Protein AF-0000000085125295 (afdb_homodimer)

Structure (mmCIF, N/CA/C/O backbone):
data_AF-0000000085125295-model_v1
#
loop_
_entity.id
_entity.type
_entity.pdbx_description
1 polymer 'Uncharacterized protein'
#
loop_
_atom_site.group_PDB
_atom_site.id
_atom_site.type_symbol
_atom_site.label_atom_id
_atom_site.label_alt_id
_atom_site.label_comp_id
_atom_site.label_asym_id
_atom_site.label_entity_id
_atom_site.label_seq_id
_atom_site.pdbx_PDB_ins_code
_atom_site.Cartn_x
_atom_site.Cartn_y
_atom_site.Cartn_z
_atom_site.occupancy
_atom_site.B_iso_or_equiv
_atom_site.auth_seq_id
_atom_site.auth_comp_id
_atom_site.auth_asym_id
_atom_site.auth_atom_id
_atom_site.pdbx_PDB_model_num
ATOM 1 N N . MET A 1 1 ? -65.375 52.156 20.906 1 37.53 1 MET A N 1
ATOM 2 C CA . MET A 1 1 ? -64.125 51.594 21.422 1 37.53 1 MET A CA 1
ATOM 3 C C . MET A 1 1 ? -63.406 50.844 20.328 1 37.53 1 MET A C 1
ATOM 5 O O . MET A 1 1 ? -63.906 49.875 19.75 1 37.53 1 MET A O 1
ATOM 9 N N . ALA A 1 2 ? -62.625 51.594 19.5 1 48.72 2 ALA A N 1
ATOM 10 C CA . ALA A 1 2 ? -61.906 51.094 18.344 1 48.72 2 ALA A CA 1
ATOM 11 C C . ALA A 1 2 ? -60.906 50.031 18.734 1 48.72 2 ALA A C 1
ATOM 13 O O . ALA A 1 2 ? -60.188 50.156 19.719 1 48.72 2 ALA A O 1
ATOM 14 N N . THR A 1 3 ? -61.156 48.719 18.469 1 49.22 3 THR A N 1
ATOM 15 C CA . THR A 1 3 ? -60.344 47.531 18.656 1 49.22 3 THR A CA 1
ATOM 16 C C . THR A 1 3 ? -59.062 47.625 17.844 1 49.22 3 THR A C 1
ATOM 18 O O . THR A 1 3 ? -59.094 47.688 16.609 1 49.22 3 THR A O 1
ATOM 21 N N . ILE A 1 4 ? -58.031 48.375 18.312 1 51.59 4 ILE A N 1
ATOM 22 C CA . ILE A 1 4 ? -56.719 48.438 17.688 1 51.59 4 ILE A CA 1
ATOM 23 C C . ILE A 1 4 ? -56.156 47.031 17.578 1 51.59 4 ILE A C 1
ATOM 25 O O . ILE A 1 4 ? -56.031 46.312 18.578 1 51.59 4 ILE A O 1
ATOM 29 N N . LYS A 1 5 ? -56.406 46.312 16.453 1 50.88 5 LYS A N 1
ATOM 30 C CA . LYS A 1 5 ? -55.688 45.062 16.156 1 50.88 5 LYS A CA 1
ATOM 31 C C . LYS A 1 5 ? -54.188 4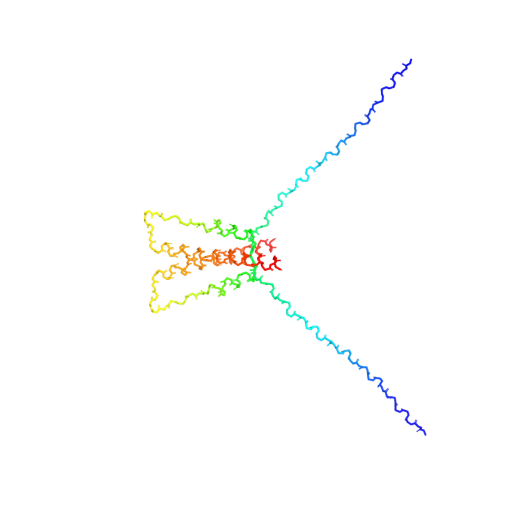5.25 16.234 1 50.88 5 LYS A C 1
ATOM 33 O O . LYS A 1 5 ? -53.625 46.125 15.586 1 50.88 5 LYS A O 1
ATOM 38 N N . THR A 1 6 ? -53.531 44.938 17.391 1 50.53 6 THR A N 1
ATOM 39 C CA . THR A 1 6 ? -52.062 44.875 17.531 1 50.53 6 THR A CA 1
ATOM 40 C C . THR A 1 6 ? -51.469 43.906 16.531 1 50.53 6 THR A C 1
ATOM 42 O O . THR A 1 6 ? -51.75 42.688 16.609 1 50.53 6 THR A O 1
ATOM 45 N N . SER A 1 7 ? -51.344 44.344 15.258 1 46.94 7 SER A N 1
ATOM 46 C CA . SER A 1 7 ? -50.594 43.5 14.32 1 46.94 7 SER A CA 1
ATOM 47 C C . SER A 1 7 ? -49.219 43.125 14.867 1 46.94 7 SER A C 1
ATOM 49 O O . SER A 1 7 ? -48.406 44 15.18 1 46.94 7 SER A O 1
ATOM 51 N N . ARG A 1 8 ? -49.188 42.031 15.609 1 50.03 8 ARG A N 1
ATOM 52 C CA . ARG A 1 8 ? -47.906 41.531 16.078 1 50.03 8 ARG A CA 1
ATOM 53 C C . ARG A 1 8 ? -46.875 41.5 14.945 1 50.03 8 ARG A C 1
ATOM 55 O O . ARG A 1 8 ? -47.219 41.156 13.805 1 50.03 8 ARG A O 1
ATOM 62 N N . PRO A 1 9 ? -45.781 42.375 15.039 1 48.94 9 PRO A N 1
ATOM 63 C CA . PRO A 1 9 ? -44.719 42.312 14.016 1 48.94 9 PRO A CA 1
ATOM 64 C C . PRO A 1 9 ? -44.312 40.906 13.68 1 48.94 9 PRO A C 1
ATOM 66 O O . PRO A 1 9 ? -44.25 40.031 14.57 1 48.94 9 PRO A O 1
ATOM 69 N N . VAL A 1 10 ? -44.75 40.406 12.492 1 42.75 10 VAL A N 1
ATOM 70 C CA . VAL A 1 10 ? -44.25 39.156 11.984 1 42.75 10 VAL A CA 1
ATOM 71 C C . VAL A 1 10 ? -42.719 39.125 12.055 1 42.75 10 VAL A C 1
ATOM 73 O O . VAL A 1 10 ? -42.031 39.969 11.445 1 42.75 10 VAL A O 1
ATOM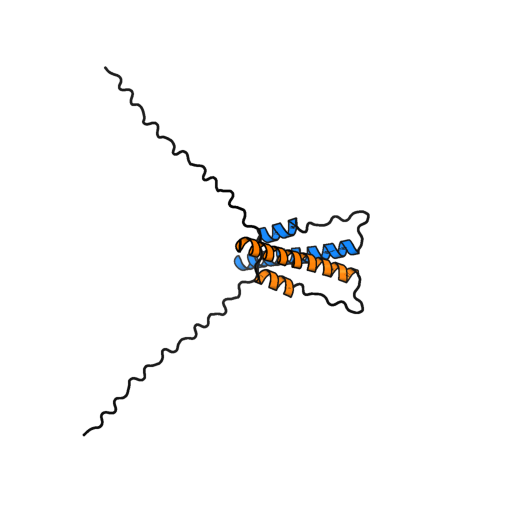 76 N N . VAL A 1 11 ? -42.125 38.75 13.203 1 40.78 11 VAL A N 1
ATOM 77 C CA . VAL A 1 11 ? -40.688 38.531 13.25 1 40.78 11 VAL A CA 1
ATOM 78 C C . VAL A 1 11 ? -40.281 37.625 12.086 1 40.78 11 VAL A C 1
ATOM 80 O O . VAL A 1 11 ? -40.812 36.5 11.938 1 40.78 11 VAL A O 1
ATOM 83 N N . MET A 1 12 ? -39.969 38.25 10.938 1 40.88 12 MET A N 1
ATOM 84 C CA . MET A 1 12 ? -39.375 37.5 9.859 1 40.88 12 MET A CA 1
ATOM 85 C C . MET A 1 12 ? -38.312 36.531 10.398 1 40.88 12 MET A C 1
ATOM 87 O O . MET A 1 12 ? -37.438 36.969 11.156 1 40.88 12 MET A O 1
ATOM 91 N N . SER A 1 13 ? -38.656 35.281 10.68 1 42.5 13 SER A N 1
ATOM 92 C CA . SER A 1 13 ? -37.656 34.281 10.992 1 42.5 13 SER A CA 1
ATOM 93 C C . SER A 1 13 ? -36.469 34.375 10.062 1 42.5 13 SER A C 1
ATOM 95 O O . SER A 1 13 ? -36.625 34.562 8.859 1 42.5 13 SER A O 1
ATOM 97 N N . PRO A 1 14 ? -35.312 34.906 10.641 1 37.97 14 PRO A N 1
ATOM 98 C CA . PRO A 1 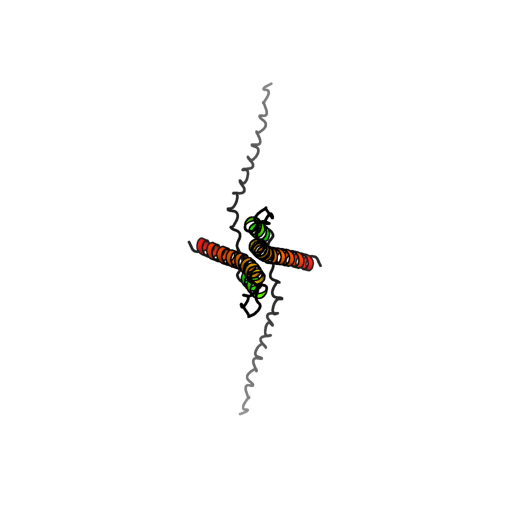14 ? -34.156 34.906 9.75 1 37.97 14 PRO A CA 1
ATOM 99 C C . PRO A 1 14 ? -34.062 33.625 8.93 1 37.97 14 PRO A C 1
ATOM 101 O O . PRO A 1 14 ? -34.375 32.531 9.422 1 37.97 14 PRO A O 1
ATOM 104 N N . THR A 1 15 ? -34.5 33.594 7.672 1 41.44 15 THR A N 1
ATOM 105 C CA . THR A 1 15 ? -34.125 32.5 6.781 1 41.44 15 THR A CA 1
ATOM 106 C C . THR A 1 15 ? -32.719 32 7.102 1 41.44 15 THR A C 1
ATOM 108 O O . THR A 1 15 ? -31.734 32.781 7.004 1 41.44 15 THR A O 1
ATOM 111 N N . VAL A 1 16 ? -32.562 31.234 8.125 1 35.72 16 VAL A N 1
ATOM 112 C CA . VAL A 1 16 ? -31.297 30.547 8.25 1 35.72 16 VAL A CA 1
ATOM 113 C C . VAL A 1 16 ? -30.781 30.141 6.867 1 35.72 16 VAL A C 1
ATOM 115 O O . VAL A 1 16 ? -31.453 29.391 6.152 1 35.72 16 VAL A O 1
ATOM 118 N N . GLU A 1 17 ? -30.219 31.078 6.09 1 38.94 17 GLU A N 1
ATOM 119 C CA . GLU A 1 17 ? -29.453 30.578 4.953 1 38.94 17 GLU A CA 1
ATOM 120 C C . GLU A 1 17 ? -28.719 29.281 5.301 1 38.94 17 GLU A C 1
ATOM 122 O O . GLU A 1 17 ? -28.031 29.203 6.316 1 38.94 17 GLU A O 1
ATOM 127 N N . GLY A 1 18 ? -29.344 28.109 5.105 1 37.28 18 GLY A N 1
ATOM 128 C CA . GLY A 1 18 ? -28.594 26.859 5.082 1 37.28 18 GLY A CA 1
ATOM 129 C C . GLY A 1 18 ? -27.156 27.031 4.613 1 37.28 18 GLY A C 1
ATOM 130 O O . GLY A 1 18 ? -26.922 27.594 3.539 1 37.28 18 GLY A O 1
ATOM 131 N N . SER A 1 19 ? -26.359 27.547 5.504 1 40.12 19 SER A N 1
ATOM 132 C CA . SER A 1 19 ? -24.969 27.375 5.125 1 40.12 19 SER A CA 1
ATOM 133 C C . SER A 1 19 ? -24.781 26.109 4.277 1 40.12 19 SER A C 1
ATOM 135 O O . SER A 1 19 ? -25.094 25 4.719 1 40.12 19 SER A O 1
ATOM 137 N N . ARG A 1 20 ? -25.25 26.109 3.051 1 38.5 20 ARG A N 1
ATOM 138 C CA . ARG A 1 20 ? -24.641 25.047 2.256 1 38.5 20 ARG A CA 1
ATOM 139 C C . ARG A 1 20 ? -23.219 24.766 2.699 1 38.5 20 ARG A C 1
ATOM 141 O O . ARG A 1 20 ? -22.344 25.625 2.541 1 38.5 20 ARG A O 1
ATOM 148 N N . SER A 1 21 ? -23.016 24.328 3.912 1 38.94 21 SER A N 1
ATOM 149 C CA . SER A 1 21 ? -21.688 23.719 3.982 1 38.94 21 SER A CA 1
ATOM 150 C C . SER A 1 21 ? -21.234 23.234 2.611 1 38.94 21 SER A C 1
ATOM 152 O O . SER A 1 21 ? -21.875 22.375 2.006 1 38.94 21 SER A O 1
ATOM 154 N N . GLY A 1 22 ? -20.953 24.109 1.71 1 35.72 22 GLY A N 1
ATOM 155 C CA . GLY A 1 22 ? -20.266 23.641 0.524 1 35.72 22 GLY A CA 1
ATOM 156 C C . GLY A 1 22 ? -19.594 22.297 0.72 1 35.72 22 GLY A C 1
ATOM 157 O O . GLY A 1 22 ? -18.953 22.047 1.749 1 35.72 22 GLY A O 1
ATOM 158 N N . LYS A 1 23 ? -20.312 21.141 0.55 1 45.44 23 LYS A N 1
ATOM 159 C CA . LYS A 1 23 ? -19.5 19.922 0.49 1 45.44 23 LYS A CA 1
ATOM 160 C C . LYS A 1 23 ? -18.062 20.234 0.115 1 45.44 23 LYS A C 1
ATOM 162 O O . LYS A 1 23 ? -17.781 20.641 -1.017 1 45.44 23 LYS A O 1
ATOM 167 N N . GLY A 1 24 ? -17.406 20.953 0.917 1 45.09 24 GLY A N 1
ATOM 168 C CA . GLY A 1 24 ? -15.992 21.125 0.655 1 45.09 24 GLY A CA 1
ATOM 169 C C . GLY A 1 24 ? -15.391 20.016 -0.18 1 45.09 24 GLY A C 1
ATOM 170 O O . GLY A 1 24 ? -15.898 18.875 -0.17 1 45.09 24 GLY A O 1
ATOM 171 N N . LYS A 1 25 ? -15.031 20.219 -1.354 1 50.25 25 LYS A N 1
ATOM 172 C CA . LYS A 1 25 ? -14.32 19.266 -2.184 1 50.25 25 LYS A CA 1
ATOM 173 C C . LYS A 1 25 ? -13.461 18.328 -1.331 1 50.25 25 LYS A C 1
ATOM 175 O O . LYS A 1 25 ? -12.656 18.797 -0.514 1 50.25 25 LYS A O 1
ATOM 180 N N . ALA A 1 26 ? -14.172 17.297 -0.865 1 58.94 26 ALA A N 1
ATOM 181 C CA . ALA A 1 26 ? -13.352 16.328 -0.146 1 58.94 26 ALA A CA 1
ATOM 182 C C . ALA A 1 26 ? -11.922 16.312 -0.686 1 58.94 26 ALA A C 1
ATOM 184 O O . ALA A 1 26 ? -11.711 16.312 -1.9 1 58.94 26 ALA A O 1
ATOM 185 N N . GLN A 1 27 ? -11.039 16.891 0.019 1 66.69 27 GLN A N 1
ATOM 186 C CA . GLN A 1 27 ? -9.641 16.859 -0.41 1 66.69 27 GLN A CA 1
ATOM 187 C C . GLN A 1 27 ? -9.234 15.461 -0.864 1 66.69 27 GLN A C 1
ATOM 189 O O . GLN A 1 27 ? -9.562 14.469 -0.208 1 66.69 27 GLN A O 1
ATOM 194 N N . PRO A 1 28 ? -8.898 15.422 -2.098 1 82.31 28 PRO A N 1
ATOM 195 C CA . PRO A 1 28 ? -8.461 14.109 -2.588 1 82.31 28 PRO A CA 1
ATOM 196 C C . PRO A 1 28 ? -7.48 13.422 -1.645 1 82.31 28 PRO A C 1
ATOM 198 O O . PRO A 1 28 ? -6.668 14.094 -0.998 1 82.31 28 PRO A O 1
ATOM 201 N N . VAL A 1 29 ? -7.738 12.188 -1.395 1 91.81 29 VAL A N 1
ATOM 202 C CA . VAL A 1 29 ? -6.84 11.391 -0.567 1 91.81 29 VAL A CA 1
ATOM 203 C C . VAL A 1 29 ? -5.453 11.344 -1.207 1 91.81 29 VAL A C 1
ATOM 205 O O . VAL A 1 29 ? -5.324 11.062 -2.398 1 91.81 29 VAL A O 1
ATOM 208 N N . THR A 1 30 ? -4.523 11.828 -0.423 1 95.25 30 THR A N 1
ATOM 209 C CA . THR A 1 30 ? -3.145 11.766 -0.9 1 95.25 30 THR A CA 1
ATOM 210 C C . THR A 1 30 ? -2.229 11.172 0.165 1 95.25 30 THR A C 1
ATOM 212 O O . THR A 1 30 ? -2.688 10.789 1.242 1 95.25 30 THR A O 1
ATOM 215 N N . PHE A 1 31 ? -0.963 11.039 -0.268 1 96.94 31 PHE A N 1
ATOM 216 C CA . PHE A 1 31 ? 0.055 10.453 0.596 1 96.94 31 PHE A CA 1
ATOM 217 C C . PHE A 1 31 ? 1.283 11.352 0.671 1 96.94 31 PHE A C 1
ATOM 219 O O . PHE A 1 31 ? 1.598 12.062 -0.285 1 96.94 31 PHE A O 1
ATOM 226 N N . THR A 1 32 ? 1.919 11.258 1.834 1 95.19 32 THR A N 1
ATOM 227 C CA . THR A 1 32 ? 3.123 12.062 2.01 1 95.19 32 THR A CA 1
ATOM 228 C C . THR A 1 32 ? 4.348 11.328 1.468 1 95.19 32 THR A C 1
ATOM 230 O O . THR A 1 32 ? 4.301 10.117 1.24 1 95.19 32 THR A O 1
ATOM 233 N N . SER A 1 33 ? 5.43 12.094 1.282 1 95.56 33 SER A N 1
ATOM 234 C CA . SER A 1 33 ? 6.684 11.484 0.851 1 95.56 33 SER A CA 1
ATOM 235 C C . SER A 1 33 ? 7.211 10.5 1.89 1 95.56 33 SER A C 1
ATOM 237 O O . SER A 1 33 ? 7.805 9.484 1.54 1 95.56 33 SER A O 1
ATOM 239 N N . GLN A 1 34 ? 6.957 10.789 3.152 1 95.31 34 GLN A N 1
ATOM 240 C CA . GLN A 1 34 ? 7.414 9.914 4.227 1 95.31 34 GLN A CA 1
ATOM 241 C C . GLN A 1 34 ? 6.664 8.586 4.211 1 95.31 34 GLN A C 1
ATOM 243 O O . GLN A 1 34 ? 7.25 7.531 4.473 1 95.31 34 GLN A O 1
ATOM 248 N N . GLN A 1 35 ? 5.426 8.648 3.914 1 97.12 35 GLN A N 1
ATOM 249 C CA . GLN A 1 35 ? 4.617 7.434 3.812 1 97.12 35 GLN A CA 1
ATOM 250 C C . GLN A 1 35 ? 5.086 6.559 2.654 1 97.12 35 GLN A C 1
ATOM 252 O O . GLN A 1 35 ? 5.18 5.336 2.793 1 97.12 35 GLN A O 1
ATOM 257 N N . ILE A 1 36 ? 5.441 7.164 1.568 1 97.5 36 ILE A N 1
ATOM 258 C CA . ILE A 1 36 ? 5.926 6.43 0.405 1 97.5 36 ILE A CA 1
ATOM 259 C C . ILE A 1 36 ? 7.281 5.805 0.719 1 97.5 36 ILE A C 1
ATOM 261 O O . ILE A 1 36 ? 7.539 4.648 0.368 1 97.5 36 ILE A O 1
ATOM 265 N N . GLU A 1 37 ? 8.094 6.59 1.33 1 97.06 37 GLU A N 1
ATOM 266 C CA . GLU A 1 37 ? 9.398 6.078 1.73 1 97.06 37 GLU A CA 1
ATOM 267 C C . GLU A 1 37 ? 9.258 4.875 2.662 1 97.06 37 GLU A C 1
ATOM 269 O O . GLU A 1 37 ? 9.953 3.871 2.498 1 97.06 37 GLU A O 1
ATOM 274 N N . TRP A 1 38 ? 8.414 4.965 3.65 1 97.31 38 TRP A N 1
ATOM 275 C CA . TRP A 1 38 ? 8.164 3.846 4.555 1 97.31 38 TRP A CA 1
ATOM 276 C C . TRP A 1 38 ? 7.723 2.607 3.783 1 97.31 38 TRP A C 1
ATOM 278 O O . TRP A 1 38 ? 8.195 1.501 4.047 1 97.31 38 TRP A O 1
ATOM 288 N N . LEU A 1 39 ? 6.82 2.717 2.855 1 98.25 39 LEU A N 1
ATOM 289 C CA . LEU A 1 39 ? 6.34 1.606 2.041 1 98.25 39 LEU A CA 1
ATOM 290 C C . LEU A 1 39 ? 7.484 0.973 1.255 1 98.25 39 LEU A C 1
ATOM 292 O O . LEU A 1 39 ? 7.586 -0.254 1.179 1 98.25 39 LEU A O 1
ATOM 296 N N . GLU A 1 40 ? 8.336 1.834 0.682 1 97.44 40 GLU A N 1
ATOM 297 C CA . GLU A 1 40 ? 9.438 1.334 -0.139 1 97.44 40 GLU A CA 1
ATOM 298 C C . GLU A 1 40 ? 10.461 0.59 0.709 1 97.44 40 GLU A C 1
ATOM 300 O O . GLU A 1 40 ? 11.062 -0.385 0.253 1 97.44 40 GLU A O 1
ATOM 305 N N . GLN A 1 41 ? 10.633 1.021 1.906 1 96.75 41 GLN A N 1
ATOM 306 C CA . GLN A 1 41 ? 11.555 0.354 2.822 1 96.75 41 GLN A CA 1
ATOM 307 C C . GLN A 1 41 ? 10.969 -0.958 3.332 1 96.75 41 GLN A C 1
ATOM 309 O O . GLN A 1 41 ? 11.695 -1.935 3.527 1 96.75 41 GLN A O 1
ATOM 314 N N . THR A 1 42 ? 9.719 -0.97 3.611 1 97.44 42 THR A N 1
ATOM 315 C CA . THR A 1 42 ? 9.039 -2.133 4.164 1 97.44 42 THR A CA 1
ATOM 316 C C . THR A 1 42 ? 8.852 -3.211 3.102 1 97.44 42 THR A C 1
ATOM 318 O O . THR A 1 42 ? 8.883 -4.406 3.406 1 97.44 42 THR A O 1
ATOM 321 N N . PHE A 1 43 ? 8.555 -2.738 1.894 1 97.38 43 PHE A N 1
ATOM 322 C CA . PHE A 1 43 ? 8.328 -3.633 0.766 1 97.38 43 PHE A CA 1
ATOM 323 C C . PHE A 1 43 ? 9.305 -3.342 -0.363 1 97.38 43 PHE A C 1
ATOM 325 O O . PHE A 1 43 ? 8.914 -2.844 -1.42 1 97.38 43 PHE A O 1
ATOM 332 N N . PRO A 1 44 ? 10.5 -3.676 -0.182 1 94.38 44 PRO A N 1
ATOM 333 C CA . PRO A 1 44 ? 11.5 -3.402 -1.22 1 94.38 44 PRO A CA 1
ATOM 334 C C . PRO A 1 44 ? 11.289 -4.242 -2.479 1 94.38 44 PRO A C 1
ATOM 336 O O . PRO A 1 44 ? 10.57 -5.242 -2.443 1 94.38 44 PRO A O 1
ATOM 339 N N . GLU A 1 45 ? 11.867 -3.822 -3.512 1 90.75 45 GLU A N 1
ATOM 340 C CA . GLU A 1 45 ? 11.836 -4.574 -4.762 1 90.75 45 GLU A CA 1
ATOM 341 C C . GLU A 1 45 ? 12.523 -5.93 -4.605 1 90.75 45 GLU A C 1
ATOM 343 O O . GLU A 1 45 ? 13.578 -6.027 -3.967 1 90.75 45 GLU A O 1
ATOM 348 N N . HIS A 1 46 ? 11.859 -6.918 -5.121 1 87.25 46 HIS A N 1
ATOM 349 C CA . HIS A 1 46 ? 12.406 -8.273 -5.031 1 87.25 46 HIS A CA 1
ATOM 350 C C . HIS A 1 46 ? 13.305 -8.578 -6.223 1 87.25 46 HIS A C 1
ATOM 352 O O . HIS A 1 46 ? 12.93 -8.328 -7.371 1 87.25 46 HIS A O 1
ATOM 358 N N . LYS A 1 47 ? 14.453 -9.117 -5.871 1 88.31 47 LYS A N 1
ATOM 359 C CA . LYS A 1 47 ? 15.359 -9.562 -6.926 1 88.31 47 LYS A CA 1
ATOM 360 C C . LYS A 1 47 ? 15.055 -11.008 -7.332 1 88.31 47 LYS A C 1
ATOM 362 O O . LYS A 1 47 ? 14.898 -11.875 -6.473 1 88.31 47 LYS A O 1
ATOM 367 N N . ILE A 1 48 ? 14.836 -11.148 -8.594 1 90.69 48 ILE A N 1
ATOM 368 C CA . ILE A 1 48 ? 14.609 -12.492 -9.109 1 90.69 48 ILE A CA 1
ATOM 369 C C . ILE A 1 48 ? 15.898 -13.305 -9.047 1 90.69 48 ILE A C 1
ATOM 371 O O . ILE A 1 48 ? 16.953 -12.836 -9.484 1 90.69 48 ILE A O 1
ATOM 375 N N . SER A 1 49 ? 15.93 -14.383 -8.227 1 91.69 49 SER A N 1
ATOM 376 C CA . SER A 1 49 ? 17.062 -15.297 -8.133 1 91.69 49 SER A CA 1
ATOM 377 C C . SER A 1 49 ? 16.703 -16.672 -8.672 1 91.69 49 SER A C 1
ATOM 379 O O . SER A 1 49 ? 15.523 -16.984 -8.875 1 91.69 49 SER A O 1
ATOM 381 N N . PRO A 1 50 ? 17.906 -17.469 -8.797 1 86.69 50 PRO A N 1
ATOM 382 C CA . PRO A 1 50 ? 17.609 -18.859 -9.156 1 86.69 50 PRO A CA 1
ATOM 383 C C . PRO A 1 50 ? 16.781 -19.578 -8.094 1 86.69 50 PRO A C 1
ATOM 385 O O . PRO A 1 50 ? 17.047 -19.422 -6.898 1 86.69 50 PRO A O 1
ATOM 388 N N . GLY A 1 51 ? 15.57 -19.859 -8.211 1 94.12 51 GLY A N 1
ATOM 389 C CA . GLY A 1 51 ? 14.695 -20.531 -7.266 1 94.12 51 GLY A CA 1
ATOM 390 C C . GLY A 1 51 ? 13.383 -19.812 -7.051 1 94.12 51 GLY A C 1
ATOM 391 O O . GLY A 1 51 ? 12.461 -20.344 -6.43 1 94.12 51 GLY A O 1
ATOM 392 N N . THR A 1 52 ? 13.508 -18.562 -7.574 1 95.06 52 THR A N 1
ATOM 393 C CA . THR A 1 52 ? 12.258 -17.812 -7.473 1 95.06 52 THR A CA 1
ATOM 394 C C . THR A 1 52 ? 11.148 -18.484 -8.266 1 95.06 52 THR A C 1
ATOM 396 O O . THR A 1 52 ? 11.336 -18.828 -9.438 1 95.06 52 THR A O 1
ATOM 399 N N . THR A 1 53 ? 10.086 -18.719 -7.574 1 94.62 53 THR A N 1
ATOM 400 C CA . THR A 1 53 ? 8.953 -19.359 -8.227 1 94.62 53 THR A CA 1
ATOM 401 C C . THR A 1 53 ? 8.016 -18.312 -8.836 1 94.62 53 THR A C 1
ATOM 403 O O . THR A 1 53 ? 8.125 -17.125 -8.531 1 94.62 53 THR A O 1
ATOM 406 N N . MET A 1 54 ? 7.18 -18.75 -9.68 1 94.94 54 MET A N 1
ATOM 407 C CA . MET A 1 54 ? 6.18 -17.859 -10.25 1 94.94 54 MET A CA 1
ATOM 408 C C . MET A 1 54 ? 5.262 -17.297 -9.164 1 94.94 54 MET A C 1
ATOM 410 O O . MET A 1 54 ? 4.812 -16.156 -9.25 1 94.94 54 MET A O 1
ATOM 414 N N . GLU A 1 55 ? 5.055 -18.125 -8.164 1 94.38 55 GLU A N 1
ATOM 415 C CA . GLU A 1 55 ? 4.238 -17.688 -7.031 1 94.38 55 GLU A CA 1
ATOM 416 C C . GLU A 1 55 ? 4.891 -16.531 -6.289 1 94.38 55 GLU A C 1
ATOM 418 O O . GLU A 1 55 ? 4.215 -15.57 -5.91 1 94.38 55 GLU A O 1
ATOM 423 N N . ASP A 1 56 ? 6.152 -16.578 -6.168 1 94.94 56 ASP A N 1
ATOM 424 C CA . ASP A 1 56 ? 6.898 -15.492 -5.527 1 94.94 56 ASP A CA 1
ATOM 425 C C . ASP A 1 56 ? 6.805 -14.203 -6.34 1 94.94 56 ASP A C 1
ATOM 427 O O . ASP A 1 56 ? 6.621 -13.125 -5.777 1 94.94 56 ASP A O 1
ATOM 431 N N . ILE A 1 57 ? 6.945 -14.414 -7.594 1 97.06 57 ILE A N 1
ATOM 432 C CA . ILE A 1 57 ? 6.934 -13.266 -8.492 1 97.06 57 ILE A CA 1
ATOM 433 C C . ILE A 1 57 ? 5.57 -12.578 -8.438 1 97.06 57 ILE A C 1
ATOM 435 O O . ILE A 1 57 ? 5.488 -11.352 -8.344 1 97.06 57 ILE A O 1
ATOM 439 N N . GLN A 1 58 ? 4.555 -13.391 -8.43 1 97.81 58 GLN A N 1
ATOM 440 C CA . GLN A 1 58 ? 3.215 -12.812 -8.414 1 97.81 58 GLN A CA 1
ATOM 441 C C . GLN A 1 58 ? 2.926 -12.141 -7.078 1 97.81 58 GLN A C 1
ATOM 443 O O . GLN A 1 58 ? 2.322 -11.062 -7.035 1 97.81 58 GLN A O 1
ATOM 448 N N . PHE A 1 59 ? 3.381 -12.68 -5.996 1 98 59 PHE A N 1
ATOM 449 C CA . PHE A 1 59 ? 3.219 -12.094 -4.676 1 98 59 PHE A CA 1
ATOM 450 C C . PHE A 1 59 ? 3.91 -10.734 -4.598 1 98 59 PHE A C 1
ATOM 452 O O . PHE A 1 59 ? 3.312 -9.75 -4.156 1 98 59 PHE A O 1
ATOM 459 N N . GLN A 1 60 ? 5.066 -10.727 -5.172 1 97.94 60 GLN A N 1
ATOM 460 C CA . GLN A 1 60 ? 5.824 -9.484 -5.176 1 97.94 60 GLN A CA 1
ATOM 461 C C . GLN A 1 60 ? 5.199 -8.461 -6.121 1 97.94 60 GLN A C 1
ATOM 463 O O . GLN A 1 60 ? 5.18 -7.266 -5.824 1 97.94 60 GLN A O 1
ATOM 468 N N . ALA A 1 61 ? 4.762 -8.906 -7.184 1 97.81 61 ALA A N 1
ATOM 469 C CA . ALA A 1 61 ? 4.094 -8.023 -8.133 1 97.81 61 ALA A CA 1
ATOM 470 C C . ALA A 1 61 ? 2.867 -7.367 -7.504 1 97.81 61 ALA A C 1
ATOM 472 O O . ALA A 1 61 ? 2.598 -6.188 -7.738 1 97.81 61 ALA A O 1
ATOM 473 N N . GLY A 1 62 ? 2.135 -8.156 -6.715 1 98.25 62 GLY A N 1
ATOM 474 C CA . GLY A 1 62 ? 1.014 -7.598 -5.977 1 98.25 62 GLY A CA 1
ATOM 475 C C . GLY A 1 62 ? 1.426 -6.508 -5.004 1 98.25 62 GLY A C 1
ATOM 476 O O . GLY A 1 62 ? 0.814 -5.438 -4.969 1 98.25 62 GLY A O 1
ATOM 477 N N . ARG A 1 63 ? 2.422 -6.727 -4.297 1 98.38 63 ARG A N 1
ATOM 478 C CA . ARG A 1 63 ? 2.932 -5.719 -3.373 1 98.38 63 ARG A CA 1
ATOM 479 C C . ARG A 1 63 ? 3.314 -4.441 -4.117 1 98.38 63 ARG A C 1
ATOM 481 O O . ARG A 1 63 ? 2.912 -3.346 -3.725 1 98.38 63 ARG A O 1
ATOM 488 N N . ARG A 1 64 ? 3.969 -4.617 -5.23 1 98 64 ARG A N 1
ATOM 489 C CA . ARG A 1 64 ? 4.453 -3.48 -6.012 1 98 64 ARG A CA 1
ATOM 490 C C . ARG A 1 64 ? 3.291 -2.705 -6.625 1 98 64 ARG A C 1
ATOM 492 O O . ARG A 1 64 ? 3.373 -1.487 -6.797 1 98 64 ARG A O 1
ATOM 499 N N . ASP A 1 65 ? 2.328 -3.416 -6.918 1 98.38 65 ASP A N 1
ATOM 500 C CA . ASP A 1 65 ? 1.148 -2.781 -7.496 1 98.38 65 ASP A CA 1
ATOM 501 C C . ASP A 1 65 ? 0.557 -1.746 -6.539 1 98.38 65 ASP A C 1
ATOM 503 O O . ASP A 1 65 ? 0.237 -0.628 -6.949 1 98.38 65 ASP A O 1
ATOM 507 N N . VAL A 1 66 ? 0.461 -2.072 -5.289 1 98.62 66 VAL A N 1
ATOM 508 C CA . VAL A 1 66 ? -0.101 -1.162 -4.297 1 98.62 66 VAL A CA 1
ATOM 509 C C . VAL A 1 66 ? 0.845 0.017 -4.082 1 98.62 66 VAL A C 1
ATOM 511 O O . VAL A 1 66 ? 0.415 1.173 -4.082 1 98.62 66 VAL A O 1
ATOM 514 N N . VAL A 1 67 ? 2.078 -0.255 -3.965 1 98.5 67 VAL A N 1
ATOM 515 C CA . VAL A 1 67 ? 3.061 0.798 -3.729 1 98.5 67 VAL A CA 1
ATOM 516 C C . VAL A 1 67 ? 3.076 1.766 -4.91 1 98.5 67 VAL A C 1
ATOM 518 O O . VAL A 1 67 ? 3.117 2.984 -4.723 1 98.5 67 VAL A O 1
ATOM 521 N N . ARG A 1 68 ? 2.992 1.28 -6.059 1 98 68 ARG A N 1
ATOM 522 C CA . ARG A 1 68 ? 2.947 2.107 -7.258 1 98 68 ARG A CA 1
ATOM 523 C C . ARG A 1 68 ? 1.691 2.973 -7.281 1 98 68 ARG A C 1
ATOM 525 O O . ARG A 1 68 ? 1.745 4.145 -7.66 1 98 68 ARG A O 1
ATOM 532 N N . ALA A 1 69 ? 0.645 2.348 -6.941 1 98.06 69 ALA A N 1
ATOM 533 C CA . ALA A 1 69 ? -0.612 3.092 -6.926 1 98.06 69 ALA A CA 1
ATOM 534 C C . ALA A 1 69 ? -0.541 4.27 -5.961 1 98.06 69 ALA A C 1
ATOM 536 O O . ALA A 1 69 ? -1.033 5.359 -6.262 1 98.06 69 ALA A O 1
ATOM 537 N N . VAL A 1 70 ? 0.045 4.055 -4.812 1 98.31 70 VAL A N 1
ATOM 538 C CA . VAL A 1 70 ? 0.201 5.102 -3.809 1 98.31 70 VAL A CA 1
ATOM 539 C C . VAL A 1 70 ? 1.099 6.211 -4.352 1 98.31 70 VAL A C 1
ATOM 541 O O . VAL A 1 70 ? 0.795 7.398 -4.195 1 98.31 70 VAL A O 1
ATOM 544 N N . ARG A 1 71 ? 2.156 5.891 -5.016 1 97.5 71 ARG A N 1
ATOM 545 C CA . ARG A 1 71 ? 3.059 6.859 -5.625 1 97.5 71 ARG A CA 1
ATOM 546 C C . ARG A 1 71 ? 2.334 7.699 -6.672 1 97.5 71 ARG A C 1
ATOM 548 O O . ARG A 1 71 ? 2.502 8.922 -6.723 1 97.5 71 ARG A O 1
ATOM 555 N N . LEU A 1 72 ? 1.59 7.023 -7.434 1 96.69 72 LEU A N 1
ATOM 556 C CA . LEU A 1 72 ? 0.861 7.703 -8.5 1 96.69 72 LEU A CA 1
ATOM 557 C C . LEU A 1 72 ? -0.177 8.664 -7.918 1 96.69 72 LEU A C 1
ATOM 559 O O . LEU A 1 72 ? -0.367 9.766 -8.438 1 96.69 72 LEU A O 1
ATOM 563 N N . ARG A 1 73 ? -0.8 8.164 -6.891 1 95.75 73 ARG A N 1
ATOM 564 C CA . ARG A 1 73 ? -1.802 9 -6.238 1 95.75 73 ARG A CA 1
ATOM 565 C C . ARG A 1 73 ? -1.184 10.297 -5.73 1 95.75 73 ARG A C 1
ATOM 567 O O . ARG A 1 73 ? -1.787 11.367 -5.844 1 95.75 73 ARG A O 1
ATOM 574 N N . ARG A 1 74 ? -0.053 10.219 -5.129 1 95.31 74 ARG A N 1
ATOM 575 C CA . ARG A 1 74 ? 0.655 11.406 -4.656 1 95.31 74 ARG A CA 1
ATOM 576 C C . ARG A 1 74 ? 1.035 12.32 -5.816 1 95.31 74 ARG A C 1
ATOM 578 O O . ARG A 1 74 ? 0.876 13.539 -5.73 1 95.31 74 ARG A O 1
ATOM 585 N N . ARG A 1 75 ? 1.634 11.805 -6.859 1 92.81 75 ARG A N 1
ATOM 586 C CA . ARG A 1 75 ? 2.057 12.562 -8.031 1 92.81 75 ARG A CA 1
ATOM 587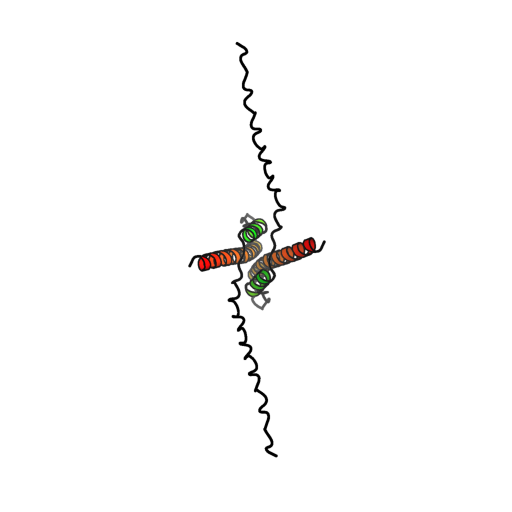 C C . ARG A 1 75 ? 0.893 13.352 -8.625 1 92.81 75 ARG A C 1
ATOM 589 O O . ARG A 1 75 ? 1.042 14.531 -8.961 1 92.81 75 ARG A O 1
ATOM 596 N N . ASP A 1 76 ? -0.233 12.672 -8.711 1 90.69 76 ASP A N 1
ATOM 597 C CA . ASP A 1 76 ? -1.421 13.312 -9.273 1 90.69 76 ASP A CA 1
ATOM 598 C C . ASP A 1 76 ? -1.894 14.461 -8.391 1 90.69 76 ASP A C 1
ATOM 600 O O . ASP A 1 76 ? -2.32 15.5 -8.898 1 90.69 76 ASP A O 1
ATOM 604 N N . ALA A 1 77 ? -1.802 14.25 -7.145 1 87 77 ALA A N 1
ATOM 605 C CA . ALA A 1 77 ? -2.219 15.289 -6.207 1 87 77 ALA A CA 1
ATOM 606 C C . ALA A 1 77 ? -1.318 16.516 -6.316 1 87 77 ALA A C 1
ATOM 608 O O . ALA A 1 77 ? -1.797 17.656 -6.277 1 87 77 ALA A O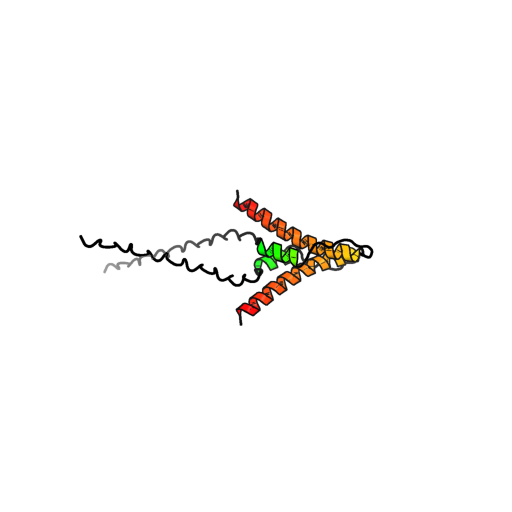 1
ATOM 609 N N . ILE A 1 78 ? -0.086 16.266 -6.43 1 86.5 78 ILE A N 1
ATOM 610 C CA . ILE A 1 78 ? 0.871 17.359 -6.555 1 86.5 78 ILE A CA 1
ATOM 611 C C . ILE A 1 78 ? 0.645 18.094 -7.875 1 86.5 78 ILE A C 1
ATOM 613 O O . ILE A 1 78 ? 0.73 19.328 -7.93 1 86.5 78 ILE A O 1
ATOM 617 N N . ALA A 1 79 ? 0.283 17.359 -8.828 1 85.56 79 ALA A N 1
ATOM 618 C CA . ALA A 1 79 ? 0.05 17.938 -10.148 1 85.56 79 ALA A CA 1
ATOM 619 C C . ALA A 1 79 ? -1.18 18.844 -10.141 1 85.56 79 ALA A C 1
ATOM 621 O O . ALA A 1 79 ? -1.196 19.891 -10.797 1 85.56 79 ALA A O 1
ATOM 622 N N . VAL A 1 80 ? -2.205 18.562 -9.398 1 81.75 80 VAL A N 1
ATOM 623 C CA . VAL A 1 80 ? -3.441 19.328 -9.32 1 81.75 80 VAL A CA 1
ATOM 624 C C . VAL A 1 80 ? -3.199 20.625 -8.547 1 81.75 80 VAL A C 1
ATOM 626 O O . VAL A 1 80 ? -3.779 21.672 -8.867 1 81.75 80 VAL A O 1
ATOM 629 N N . GLU A 1 81 ? -2.318 20.547 -7.613 1 77.69 81 GLU A N 1
ATOM 630 C CA . GLU A 1 81 ? -2.018 21.719 -6.797 1 77.69 81 GLU A CA 1
ATOM 631 C C . GLU A 1 81 ? -1.185 22.734 -7.574 1 77.69 81 GLU A C 1
ATOM 633 O O . GLU A 1 81 ? -1.227 23.922 -7.285 1 77.69 81 GLU A O 1
ATOM 638 N N . LEU A 1 82 ? -0.45 22.312 -8.508 1 80 82 LEU A N 1
ATOM 639 C CA . LEU A 1 82 ? 0.431 23.172 -9.289 1 80 82 LEU A CA 1
ATOM 640 C C . LEU A 1 82 ? -0.317 23.797 -10.461 1 80 82 LEU A C 1
ATOM 642 O O . LEU A 1 82 ? 0.223 24.641 -11.164 1 80 82 LEU A O 1
ATOM 646 N N . ARG A 1 83 ? -1.546 23.5 -10.727 1 72.5 83 ARG A N 1
ATOM 647 C CA . ARG A 1 83 ? -2.359 24.125 -11.766 1 72.5 83 ARG A CA 1
ATOM 648 C C . ARG A 1 83 ? -3.305 25.156 -11.172 1 72.5 83 ARG A C 1
ATOM 650 O O . ARG A 1 83 ? -3.684 25.062 -10 1 72.5 83 ARG A O 1
ATOM 657 N N . MET B 1 1 ? 52.219 60.094 31.875 1 37.81 1 MET B N 1
ATOM 658 C CA . MET B 1 1 ? 51.125 59.938 30.938 1 37.81 1 MET B CA 1
ATOM 659 C C . MET B 1 1 ? 50.562 58.5 31 1 37.81 1 MET B C 1
ATOM 661 O O . MET B 1 1 ? 51.281 57.531 30.719 1 37.81 1 MET B O 1
ATOM 665 N N . ALA B 1 2 ? 49.656 58.219 31.984 1 48.78 2 ALA B N 1
ATOM 666 C CA . ALA B 1 2 ? 49.094 56.906 32.281 1 48.78 2 ALA B CA 1
ATOM 667 C C . ALA B 1 2 ? 48.312 56.375 31.094 1 48.78 2 ALA B C 1
ATOM 669 O O . ALA B 1 2 ? 47.5 57.094 30.5 1 48.78 2 ALA B O 1
ATOM 670 N N . THR B 1 3 ? 48.875 55.469 30.281 1 49.38 3 THR B N 1
ATOM 671 C CA . THR B 1 3 ? 48.281 54.75 29.156 1 49.38 3 THR B CA 1
ATOM 672 C C . THR B 1 3 ? 47.062 53.969 29.609 1 49.38 3 THR B C 1
ATOM 674 O O . THR B 1 3 ? 47.156 53.031 30.422 1 49.38 3 THR B O 1
ATOM 677 N N . ILE B 1 4 ? 45.875 54.594 29.719 1 52.06 4 ILE B N 1
ATOM 678 C CA . ILE B 1 4 ? 44.625 53.938 29.984 1 52.06 4 ILE B CA 1
ATOM 679 C C . ILE B 1 4 ? 44.375 52.844 28.953 1 52.06 4 ILE B C 1
ATOM 681 O O . ILE B 1 4 ? 44.344 53.125 27.75 1 52.06 4 ILE B O 1
ATOM 685 N N . LYS B 1 5 ? 44.844 51.625 29.203 1 50.47 5 LYS B N 1
ATOM 686 C CA . LYS B 1 5 ? 44.438 50.469 28.391 1 50.47 5 LYS B CA 1
ATOM 687 C C . LYS B 1 5 ? 42.938 50.375 28.281 1 50.47 5 LYS B C 1
ATOM 689 O O . LYS B 1 5 ? 42.25 50.281 29.297 1 50.47 5 LYS B O 1
ATOM 694 N N . THR B 1 6 ? 42.281 50.969 27.25 1 50 6 THR B N 1
ATOM 695 C CA . THR B 1 6 ? 40.875 50.75 26.938 1 50 6 THR B CA 1
ATOM 696 C C . THR B 1 6 ? 40.562 49.281 26.75 1 50 6 THR B C 1
ATOM 698 O O . THR B 1 6 ? 41.094 48.656 25.812 1 50 6 THR B O 1
ATOM 701 N N . SER B 1 7 ? 40.438 48.562 27.891 1 46.66 7 SER B N 1
ATOM 702 C CA . SER B 1 7 ? 40 47.188 27.75 1 46.66 7 SER B CA 1
ATOM 703 C C . SER B 1 7 ? 38.719 47.094 26.922 1 46.66 7 SER B C 1
ATOM 705 O O . SER B 1 7 ? 37.719 47.688 27.281 1 46.66 7 SER B O 1
ATOM 707 N N . ARG B 1 8 ? 38.875 46.938 25.641 1 50 8 ARG B N 1
ATOM 708 C CA . ARG B 1 8 ? 37.688 46.719 24.781 1 50 8 ARG B CA 1
ATOM 709 C C . ARG B 1 8 ? 36.781 45.656 25.375 1 50 8 ARG B C 1
ATOM 711 O O . ARG B 1 8 ? 37.25 44.656 25.922 1 50 8 ARG B O 1
ATOM 718 N N . PRO B 1 9 ? 35.5 46.062 25.828 1 47.41 9 PRO B N 1
ATOM 719 C CA . PRO B 1 9 ? 34.562 45.062 26.312 1 47.41 9 PRO B CA 1
ATOM 720 C C . PRO B 1 9 ? 34.5 43.844 25.422 1 47.41 9 PRO B C 1
ATOM 722 O O . PRO B 1 9 ? 34.5 43.969 24.188 1 47.41 9 PRO B O 1
ATOM 725 N N . VAL B 1 10 ? 35.094 42.719 25.859 1 42.38 10 VAL B N 1
ATOM 726 C CA . VAL B 1 10 ? 34.938 41.438 25.188 1 42.38 10 VAL B CA 1
ATOM 727 C C . VAL B 1 10 ? 33.469 41.188 24.922 1 42.38 10 VAL B C 1
ATOM 729 O O . VAL B 1 10 ? 32.656 41.125 25.844 1 42.38 10 VAL B O 1
ATOM 732 N N . VAL B 1 11 ? 32.906 41.719 23.828 1 40.72 11 VAL B N 1
ATOM 733 C CA . VAL B 1 11 ? 31.562 41.312 23.438 1 40.72 11 VAL B CA 1
ATOM 734 C C . VAL B 1 11 ? 31.453 39.812 23.469 1 40.72 11 VAL B C 1
ATOM 736 O O . VAL B 1 11 ? 32.219 39.094 22.797 1 40.72 11 VAL B O 1
ATOM 739 N N . MET B 1 12 ? 31.109 39.281 24.688 1 40.44 12 MET B N 1
ATOM 740 C CA . MET B 1 12 ? 30.781 37.875 24.734 1 40.44 12 MET B CA 1
ATOM 741 C C . MET B 1 12 ? 29.875 37.469 23.562 1 40.44 12 MET B C 1
ATOM 743 O O . MET B 1 12 ? 28.875 38.125 23.312 1 40.44 12 MET B O 1
ATOM 747 N N . SER B 1 13 ? 30.469 37 22.438 1 42.66 13 SER B N 1
ATOM 748 C CA . SER B 1 13 ? 29.656 36.406 21.391 1 42.66 13 SER B CA 1
ATOM 749 C C . SER B 1 13 ? 28.547 35.531 21.953 1 42.66 13 SER B C 1
ATOM 751 O O . SER B 1 13 ? 28.766 34.781 22.922 1 42.66 13 SER B O 1
ATOM 753 N N . PRO B 1 14 ? 27.25 36.062 21.875 1 38.06 14 PRO B N 1
ATOM 754 C CA . PRO B 1 14 ? 26.203 35.156 22.344 1 38.06 14 PRO B CA 1
ATOM 755 C C . PRO B 1 14 ? 26.469 33.719 21.906 1 38.06 14 PRO B C 1
ATOM 757 O O . PRO B 1 14 ? 26.953 33.469 20.812 1 38.06 14 PRO B O 1
ATOM 760 N N . THR B 1 15 ? 27.078 32.875 22.734 1 40.69 15 THR B N 1
ATOM 761 C CA . THR B 1 15 ? 27.031 31.438 22.453 1 40.69 15 THR B CA 1
ATOM 762 C C . THR B 1 15 ? 25.719 31.062 21.781 1 40.69 15 THR B C 1
ATOM 764 O O . THR B 1 15 ? 24.641 31.266 22.344 1 40.69 15 THR B O 1
ATOM 767 N N . VAL B 1 16 ? 25.609 31.312 20.516 1 36.03 16 VAL B N 1
ATOM 768 C CA . VAL B 1 16 ? 24.484 30.688 19.812 1 36.03 16 VAL B CA 1
ATOM 769 C C . VAL B 1 16 ? 24.234 29.297 20.391 1 36.03 16 VAL B C 1
ATOM 771 O O . VAL B 1 16 ? 25.109 28.438 20.328 1 36.03 16 VAL B O 1
ATOM 774 N N . GLU B 1 17 ? 23.641 29.172 21.594 1 38.38 17 GLU B N 1
ATOM 775 C CA . GLU B 1 17 ? 23.141 27.844 21.906 1 38.38 17 GLU B CA 1
ATOM 776 C C . GLU B 1 17 ? 22.625 27.141 20.656 1 38.38 17 GLU B C 1
ATOM 778 O O . GLU B 1 17 ? 21.812 27.688 19.906 1 38.38 17 GLU B O 1
ATOM 783 N N . GLY B 1 18 ? 23.469 26.422 19.891 1 36.91 18 GLY B N 1
ATOM 784 C CA . GLY B 1 18 ? 22.938 25.469 18.938 1 36.91 18 GLY B CA 1
ATOM 785 C C . GLY B 1 18 ? 21.594 24.891 19.328 1 36.91 18 GLY B C 1
ATOM 786 O O . GLY B 1 18 ? 21.438 24.391 20.438 1 36.91 18 GLY B O 1
ATOM 787 N N . SER B 1 19 ? 20.594 25.688 19.125 1 39.78 19 SER B N 1
ATOM 788 C CA . SER B 1 19 ? 19.312 24.984 19.203 1 39.78 19 SER B CA 1
ATOM 789 C C . SER B 1 19 ? 19.484 23.516 18.812 1 39.78 19 SER B C 1
ATOM 791 O O . SER B 1 19 ? 19.891 23.203 17.688 1 39.78 19 SER B O 1
ATOM 793 N N . ARG B 1 20 ? 20.188 22.719 19.609 1 38.38 20 ARG B N 1
ATOM 794 C CA . ARG B 1 20 ? 19.906 21.312 19.328 1 38.38 20 ARG B CA 1
ATOM 795 C C . ARG B 1 20 ? 18.484 21.125 18.797 1 38.38 20 ARG B C 1
ATOM 797 O O . ARG B 1 20 ? 17.516 21.406 19.5 1 38.38 20 ARG B O 1
ATOM 804 N N . SER B 1 21 ? 18.203 21.641 17.625 1 38.72 21 SER B N 1
ATOM 805 C CA . SER B 1 21 ? 17 21 17.094 1 38.72 21 SER B CA 1
ATOM 806 C C . SER B 1 21 ? 16.812 19.609 17.688 1 38.72 21 SER B C 1
ATOM 808 O O . SER B 1 21 ? 17.656 18.719 17.5 1 38.72 21 SER B O 1
ATOM 810 N N . GLY B 1 22 ? 16.562 19.5 18.938 1 35.94 22 GLY B N 1
ATOM 811 C CA . GLY B 1 22 ? 16.094 18.203 19.391 1 35.94 22 GLY B CA 1
ATOM 812 C C . GLY B 1 22 ? 15.633 17.297 18.266 1 35.94 22 GLY B C 1
ATOM 813 O O . GLY B 1 22 ? 14.938 17.734 17.359 1 35.94 22 GLY B O 1
ATOM 814 N N . LYS B 1 23 ? 16.531 16.5 17.625 1 45.38 23 LYS B N 1
ATOM 815 C CA . LYS B 1 23 ? 15.961 15.477 16.75 1 45.38 23 LYS B CA 1
ATOM 816 C C . LYS B 1 23 ? 14.523 15.164 17.156 1 45.38 23 LYS B C 1
ATOM 818 O O . LYS B 1 23 ? 14.281 14.547 18.203 1 45.38 23 LYS B O 1
ATOM 823 N N . GLY B 1 24 ? 13.719 16.094 17.172 1 44.59 24 GLY B N 1
ATOM 824 C CA . GLY B 1 24 ? 12.32 15.75 17.391 1 44.59 24 GLY B CA 1
ATOM 825 C C . GLY B 1 24 ? 11.992 14.312 17.031 1 44.59 24 GLY B C 1
ATOM 826 O O . GLY B 1 24 ? 12.664 13.711 16.188 1 44.59 24 GLY B O 1
ATOM 827 N N . LYS B 1 25 ? 11.711 13.492 17.938 1 50.34 25 LYS B N 1
ATOM 828 C CA . LYS B 1 25 ? 11.266 12.133 17.656 1 50.34 25 LYS B CA 1
ATOM 829 C C . LYS B 1 25 ? 10.516 12.047 16.328 1 50.34 25 LYS B C 1
ATOM 831 O O . LYS B 1 25 ? 9.578 12.812 16.094 1 50.34 25 LYS B O 1
ATOM 836 N N . ALA B 1 26 ? 11.359 11.875 15.305 1 58.62 26 ALA B N 1
ATOM 837 C CA . ALA B 1 26 ? 10.672 11.672 14.031 1 58.62 26 ALA B CA 1
ATOM 838 C C . ALA B 1 26 ? 9.312 11.023 14.25 1 58.62 26 ALA B C 1
ATOM 840 O O . ALA B 1 26 ? 9.188 10.055 15.008 1 58.62 26 ALA B O 1
ATOM 841 N N . GLN B 1 27 ? 8.297 11.781 14.195 1 66.44 27 GLN B N 1
ATOM 842 C CA . GLN B 1 27 ? 6.961 11.211 14.336 1 66.44 27 GLN B CA 1
ATOM 843 C C . GLN B 1 27 ? 6.809 9.945 13.5 1 66.44 27 GLN B C 1
ATOM 845 O O . GLN B 1 27 ? 7.23 9.898 12.344 1 66.44 27 GLN B O 1
ATOM 850 N N . PRO B 1 28 ? 6.59 8.906 14.227 1 82.81 28 PRO B N 1
ATOM 851 C CA . PRO B 1 28 ? 6.395 7.664 13.484 1 82.81 28 PRO B CA 1
ATOM 852 C C . PRO B 1 28 ? 5.453 7.836 12.289 1 82.81 28 PRO B C 1
ATOM 854 O O . PRO B 1 28 ? 4.508 8.625 12.352 1 82.81 28 PRO B O 1
ATOM 857 N N . VAL B 1 29 ? 5.867 7.32 11.195 1 91.75 29 VAL B N 1
ATOM 858 C CA . VAL B 1 29 ? 5.039 7.355 9.992 1 91.75 29 VAL B CA 1
ATOM 859 C C . VAL B 1 29 ? 3.729 6.613 10.25 1 91.75 29 VAL B C 1
ATOM 861 O O . VAL B 1 29 ? 3.732 5.492 10.766 1 91.75 29 VAL B O 1
ATOM 864 N N . THR B 1 30 ? 2.691 7.363 10.062 1 95.25 30 THR B N 1
ATOM 865 C CA . THR B 1 30 ? 1.379 6.738 10.203 1 95.25 30 THR B CA 1
ATOM 866 C C . THR B 1 30 ? 0.493 7.074 9.008 1 95.25 30 THR B C 1
ATOM 868 O O . THR B 1 30 ? 0.924 7.77 8.086 1 95.25 30 THR B O 1
ATOM 871 N N . PHE B 1 31 ? -0.699 6.461 9.078 1 96.88 31 PHE B N 1
ATOM 872 C CA . PHE B 1 31 ? -1.675 6.633 8.008 1 96.88 31 PHE B CA 1
ATOM 873 C C . PHE B 1 31 ? -3.029 7.047 8.57 1 96.88 31 PHE B C 1
ATOM 875 O O . PHE B 1 31 ? -3.379 6.676 9.695 1 96.88 31 PHE B O 1
ATOM 882 N N . THR B 1 32 ? -3.725 7.812 7.742 1 95.25 32 THR B N 1
ATOM 883 C CA . THR B 1 32 ? -5.047 8.25 8.18 1 95.25 32 THR B CA 1
ATOM 884 C C . THR B 1 32 ? -6.102 7.195 7.848 1 95.25 32 THR B C 1
ATOM 886 O O . THR B 1 32 ? -5.855 6.297 7.043 1 95.25 32 THR B O 1
ATOM 889 N N . SER B 1 33 ? -7.273 7.34 8.469 1 95.5 33 SER B N 1
ATOM 890 C CA . SER B 1 33 ? -8.391 6.449 8.172 1 95.5 33 SER B CA 1
ATOM 891 C C . SER B 1 33 ? -8.836 6.594 6.719 1 95.5 33 SER B C 1
ATOM 893 O O . SER B 1 33 ? -9.234 5.613 6.086 1 95.5 33 SER B O 1
ATOM 895 N N . GLN B 1 34 ? -8.734 7.793 6.184 1 95.5 34 GLN B N 1
ATOM 896 C CA . GLN B 1 34 ? -9.141 8.039 4.805 1 95.5 34 GLN B CA 1
ATOM 897 C C . GLN B 1 34 ? -8.195 7.348 3.824 1 95.5 34 GLN B C 1
ATOM 899 O O . GLN B 1 34 ? -8.633 6.828 2.795 1 95.5 34 GLN B O 1
ATOM 904 N N . GLN B 1 35 ? -6.953 7.348 4.137 1 97.12 35 GLN B N 1
ATOM 905 C CA . GLN B 1 35 ? -5.969 6.664 3.305 1 97.12 35 GLN B CA 1
ATOM 906 C C . GLN B 1 35 ? -6.207 5.156 3.295 1 97.12 35 GLN B C 1
ATOM 908 O O . GLN B 1 35 ? -6.125 4.516 2.244 1 97.12 35 GLN B O 1
ATOM 913 N N . ILE B 1 36 ? -6.562 4.613 4.406 1 97.5 36 ILE B N 1
ATOM 914 C CA . ILE B 1 36 ? -6.84 3.184 4.512 1 97.5 36 ILE B CA 1
ATOM 915 C C . ILE B 1 36 ? -8.109 2.846 3.729 1 97.5 36 ILE B C 1
ATOM 917 O O . ILE B 1 36 ? -8.156 1.839 3.02 1 97.5 36 ILE B O 1
ATOM 921 N N . GLU B 1 37 ? -9.078 3.662 3.916 1 97.12 37 GLU B N 1
ATOM 922 C CA . GLU B 1 37 ? -10.312 3.465 3.17 1 97.12 37 GLU B CA 1
ATOM 923 C C . GLU B 1 37 ? -10.062 3.504 1.666 1 97.12 37 GLU B C 1
ATOM 925 O O . GLU B 1 37 ? -10.586 2.668 0.923 1 97.12 37 GLU B O 1
ATOM 930 N N . TRP B 1 38 ? -9.312 4.461 1.186 1 97.38 38 TRP B N 1
ATOM 931 C CA . TRP B 1 38 ? -8.969 4.539 -0.23 1 97.38 38 TRP B CA 1
ATOM 932 C C . TRP B 1 38 ? -8.281 3.26 -0.696 1 97.38 38 TRP B C 1
ATOM 934 O O . TRP B 1 38 ? -8.602 2.73 -1.764 1 97.38 38 TRP B O 1
ATOM 944 N N . LEU B 1 39 ? -7.34 2.746 0.044 1 98.19 39 LEU B N 1
ATOM 945 C CA . LEU B 1 39 ? -6.637 1.515 -0.292 1 98.19 39 LEU B CA 1
ATOM 946 C C . LEU B 1 39 ? -7.605 0.344 -0.393 1 98.19 39 LEU B C 1
ATOM 948 O O . LEU B 1 39 ? -7.52 -0.463 -1.322 1 98.19 39 LEU B O 1
ATOM 952 N N . GLU B 1 40 ? -8.531 0.269 0.55 1 97.38 40 GLU B N 1
ATOM 953 C CA . GLU B 1 40 ? -9.477 -0.844 0.582 1 97.38 40 GLU B CA 1
ATOM 954 C C . GLU B 1 40 ? -10.445 -0.783 -0.598 1 97.38 40 GLU B C 1
ATOM 956 O O . GLU B 1 40 ? -10.852 -1.819 -1.128 1 97.38 40 GLU B O 1
ATOM 961 N N . GLN B 1 41 ? -10.773 0.387 -0.987 1 96.69 41 GLN B N 1
ATOM 962 C CA . GLN B 1 41 ? -11.648 0.561 -2.143 1 96.69 41 GLN B CA 1
ATOM 963 C C . GLN B 1 41 ? -10.906 0.268 -3.443 1 96.69 41 GLN B C 1
ATOM 965 O O . GLN B 1 41 ? -11.484 -0.277 -4.387 1 96.69 41 GLN B O 1
ATOM 970 N N . THR B 1 42 ? -9.695 0.678 -3.535 1 97.38 42 THR B N 1
ATOM 971 C CA . THR B 1 42 ? -8.891 0.524 -4.738 1 97.38 42 THR B CA 1
ATOM 972 C C . THR B 1 42 ? -8.461 -0.929 -4.918 1 97.38 42 THR B C 1
ATOM 974 O O . THR B 1 42 ? -8.336 -1.409 -6.047 1 97.38 42 THR B O 1
ATOM 977 N N . PHE B 1 43 ? -8.141 -1.536 -3.807 1 97.38 43 PHE B N 1
ATOM 978 C CA . PHE B 1 43 ? -7.688 -2.924 -3.803 1 97.38 43 PHE B CA 1
ATOM 979 C C . PHE B 1 43 ? -8.609 -3.791 -2.957 1 97.38 43 PHE B C 1
ATOM 981 O O . PHE B 1 43 ? -8.219 -4.266 -1.889 1 97.38 43 PHE B O 1
ATOM 988 N N . PRO B 1 44 ? -9.758 -4.023 -3.416 1 94.25 44 PRO B N 1
ATOM 989 C CA . PRO B 1 44 ? -10.703 -4.832 -2.641 1 94.25 44 PRO B CA 1
ATOM 990 C C . PRO B 1 44 ? -10.281 -6.293 -2.527 1 94.25 44 PRO B C 1
ATOM 992 O O . PRO B 1 44 ? -9.43 -6.754 -3.297 1 94.25 44 PRO B O 1
ATOM 995 N N . GLU B 1 45 ? -10.828 -6.93 -1.604 1 90.19 45 GLU B N 1
ATOM 996 C CA . GLU B 1 45 ? -10.594 -8.359 -1.437 1 90.19 45 GLU B CA 1
ATOM 997 C C . GLU B 1 45 ? -11.086 -9.148 -2.648 1 90.19 45 GLU B C 1
ATOM 999 O O . GLU B 1 45 ? -12.156 -8.852 -3.188 1 90.19 45 GLU B O 1
ATOM 1004 N N . HIS B 1 46 ? -10.25 -10.008 -3.104 1 86.44 46 HIS B N 1
ATOM 1005 C CA . HIS B 1 46 ? -10.602 -10.828 -4.262 1 86.44 46 HIS B CA 1
ATOM 1006 C C . HIS B 1 46 ? -11.32 -12.102 -3.836 1 86.44 46 HIS B C 1
ATOM 1008 O O . HIS B 1 46 ? -10.867 -12.805 -2.93 1 86.44 46 HIS B O 1
ATOM 1014 N N . LYS B 1 47 ? -12.406 -12.336 -4.531 1 87.25 47 LYS B N 1
ATOM 1015 C CA . LYS B 1 47 ? -13.133 -13.578 -4.305 1 87.25 47 LYS B CA 1
ATOM 1016 C C . LYS B 1 47 ? -12.578 -14.703 -5.18 1 87.25 47 LYS B C 1
ATOM 1018 O O . LYS B 1 47 ? -12.352 -14.508 -6.375 1 87.25 47 LYS B O 1
ATOM 1023 N N . ILE B 1 48 ? -12.219 -15.758 -4.516 1 90.12 48 ILE B N 1
ATOM 1024 C CA . ILE B 1 48 ? -11.758 -16.938 -5.246 1 90.12 48 ILE B CA 1
ATOM 1025 C C . ILE B 1 48 ? -12.922 -17.547 -6.016 1 90.12 48 ILE B C 1
ATOM 1027 O O . ILE B 1 48 ? -13.992 -17.797 -5.449 1 90.12 48 ILE B O 1
ATOM 1031 N N . SER B 1 49 ? -12.844 -17.547 -7.355 1 91.38 49 SER B N 1
ATOM 1032 C CA . SER B 1 49 ? -13.836 -18.172 -8.219 1 91.38 49 SER B CA 1
ATOM 1033 C C . SER B 1 49 ? -13.234 -19.359 -8.977 1 91.38 49 SER B C 1
ATOM 1035 O O . SER B 1 49 ? -12.016 -19.516 -9.016 1 91.38 49 SER B O 1
ATOM 1037 N N . PRO B 1 50 ? -14.273 -20.141 -9.586 1 89.5 50 PRO B N 1
ATOM 1038 C CA . PRO B 1 50 ? -13.734 -21.188 -10.453 1 89.5 50 PRO B CA 1
ATOM 1039 C C . PRO B 1 50 ? -12.883 -20.641 -11.594 1 89.5 50 PRO B C 1
ATOM 1041 O O . PRO B 1 50 ? -13.258 -19.641 -12.219 1 89.5 50 PRO B O 1
ATOM 1044 N N . GLY B 1 51 ? -11.656 -20.828 -11.719 1 94.31 51 GLY B N 1
ATOM 1045 C CA . GLY B 1 51 ? -10.766 -20.328 -12.758 1 94.31 51 GLY B CA 1
ATOM 1046 C C . GLY B 1 51 ? -9.609 -19.516 -12.211 1 94.31 51 GLY B C 1
ATOM 1047 O O . GLY B 1 51 ? -8.664 -19.203 -12.938 1 94.31 51 GLY B O 1
ATOM 1048 N N . THR B 1 52 ? -9.875 -19.203 -10.906 1 94.81 52 THR B N 1
ATOM 1049 C CA . THR B 1 52 ? -8.773 -18.484 -10.273 1 94.81 52 THR B CA 1
ATOM 1050 C C . THR B 1 52 ? -7.512 -19.344 -10.242 1 94.81 52 THR B C 1
ATOM 1052 O O . THR B 1 52 ? -7.559 -20.5 -9.812 1 94.81 52 THR B O 1
ATOM 1055 N N . THR B 1 53 ? -6.469 -18.781 -10.734 1 94.56 53 THR B N 1
ATOM 1056 C CA . THR B 1 53 ? -5.203 -19.5 -10.75 1 94.56 53 THR B CA 1
ATOM 1057 C C . THR B 1 53 ? -4.406 -19.219 -9.477 1 94.56 53 THR B C 1
ATOM 1059 O O . THR B 1 53 ? -4.715 -18.266 -8.75 1 94.56 53 THR B O 1
ATOM 1062 N N . MET B 1 54 ? -3.479 -20 -9.227 1 94.75 54 MET B N 1
ATOM 1063 C CA . MET B 1 54 ? -2.59 -19.75 -8.094 1 94.75 54 MET B CA 1
ATOM 1064 C C . MET B 1 54 ? -1.85 -18.438 -8.258 1 94.75 54 MET B C 1
ATOM 1066 O O . MET B 1 54 ? -1.581 -17.734 -7.27 1 94.75 54 MET B O 1
ATOM 1070 N N . GLU B 1 55 ? -1.572 -18.109 -9.508 1 94.38 55 GLU B N 1
ATOM 1071 C CA . GLU B 1 55 ? -0.912 -16.828 -9.797 1 94.38 55 GLU B CA 1
ATOM 1072 C C . GLU B 1 55 ? -1.788 -15.648 -9.391 1 94.38 55 GLU B C 1
ATOM 1074 O O . GLU B 1 55 ? -1.3 -14.68 -8.82 1 94.38 55 GLU B O 1
ATOM 1079 N N . ASP B 1 56 ? -3.027 -15.781 -9.602 1 94.94 56 ASP B N 1
ATOM 1080 C CA . ASP B 1 56 ? -3.977 -14.742 -9.211 1 94.94 56 ASP B CA 1
ATOM 1081 C C . ASP B 1 56 ? -4.023 -14.594 -7.691 1 94.94 56 ASP B C 1
ATOM 1083 O O . ASP B 1 56 ? -4.047 -13.477 -7.172 1 94.94 56 ASP B O 1
ATOM 1087 N N . ILE B 1 57 ? -4.051 -15.727 -7.109 1 97 57 ILE B N 1
ATOM 1088 C CA . ILE B 1 57 ? -4.156 -15.742 -5.652 1 97 57 ILE B CA 1
ATOM 1089 C C . ILE B 1 57 ? -2.924 -15.086 -5.039 1 97 57 ILE B C 1
ATOM 1091 O O . ILE B 1 57 ? -3.041 -14.266 -4.125 1 97 57 ILE B O 1
ATOM 1095 N N . GLN B 1 58 ? -1.793 -15.414 -5.582 1 97.81 58 GLN B N 1
ATOM 1096 C CA . GLN B 1 58 ? -0.565 -14.852 -5.035 1 97.81 58 GLN B CA 1
ATOM 1097 C C . GLN B 1 58 ? -0.482 -13.352 -5.301 1 97.81 58 GLN B C 1
ATOM 1099 O O . GLN B 1 58 ? -0.058 -12.586 -4.434 1 97.81 58 GLN B O 1
ATOM 1104 N N . PHE B 1 59 ? -0.929 -12.891 -6.418 1 98 59 PHE B N 1
ATOM 1105 C CA . PHE B 1 59 ? -0.959 -11.469 -6.75 1 98 59 PHE B CA 1
ATOM 1106 C C . PHE B 1 59 ? -1.854 -10.703 -5.781 1 98 59 PHE B C 1
ATOM 1108 O O . PHE B 1 59 ? -1.449 -9.68 -5.234 1 98 59 PHE B O 1
ATOM 1115 N N . GLN B 1 60 ? -2.945 -11.352 -5.52 1 97.88 60 GLN B N 1
ATOM 1116 C CA . GLN B 1 60 ? -3.887 -10.727 -4.598 1 97.88 60 GLN B CA 1
ATOM 1117 C C . GLN B 1 60 ? -3.357 -10.758 -3.166 1 97.88 60 GLN B C 1
ATOM 1119 O O . GLN B 1 60 ? -3.545 -9.805 -2.406 1 97.88 60 GLN B O 1
ATOM 1124 N N . ALA B 1 61 ? -2.777 -11.805 -2.844 1 97.75 61 ALA B N 1
ATOM 1125 C CA . ALA B 1 61 ? -2.188 -11.914 -1.512 1 97.75 61 ALA B CA 1
ATOM 1126 C C . ALA B 1 61 ? -1.125 -10.844 -1.29 1 97.75 61 ALA B C 1
ATOM 1128 O O . ALA B 1 61 ? -1.022 -10.281 -0.199 1 97.75 61 ALA B O 1
ATOM 1129 N N . GLY B 1 62 ? -0.34 -10.555 -2.334 1 98.25 62 GLY B N 1
ATOM 1130 C CA . GLY B 1 62 ? 0.623 -9.469 -2.254 1 98.25 62 GLY B CA 1
ATOM 1131 C C . GLY B 1 62 ? -0.022 -8.117 -2.021 1 98.25 62 GLY B C 1
ATOM 1132 O O . GLY B 1 62 ? 0.412 -7.355 -1.154 1 98.25 62 GLY B O 1
ATOM 1133 N N . ARG B 1 63 ? -1.025 -7.848 -2.701 1 98.31 63 ARG B N 1
ATOM 1134 C CA . ARG B 1 63 ? -1.75 -6.594 -2.51 1 98.31 63 ARG B CA 1
ATOM 1135 C C . ARG B 1 63 ? -2.271 -6.477 -1.082 1 98.31 63 ARG B C 1
ATOM 1137 O O . ARG B 1 63 ? -2.078 -5.449 -0.428 1 98.31 63 ARG B O 1
ATOM 1144 N N . ARG B 1 64 ? -2.814 -7.551 -0.581 1 98 64 ARG B N 1
ATOM 1145 C CA . ARG B 1 64 ? -3.406 -7.562 0.753 1 98 64 ARG B CA 1
ATOM 1146 C C . ARG B 1 64 ? -2.336 -7.398 1.828 1 98 64 ARG B C 1
ATOM 1148 O O . ARG B 1 64 ? -2.594 -6.816 2.883 1 98 64 ARG B O 1
ATOM 1155 N N . ASP B 1 65 ? -1.252 -7.914 1.521 1 98.38 65 ASP B N 1
ATOM 1156 C CA . ASP B 1 65 ? -0.146 -7.809 2.469 1 98.38 65 ASP B CA 1
ATOM 1157 C C . ASP B 1 65 ? 0.208 -6.348 2.74 1 98.38 65 ASP B C 1
ATOM 1159 O O . ASP B 1 65 ? 0.372 -5.949 3.896 1 98.38 65 ASP B O 1
ATOM 1163 N N . VAL B 1 66 ? 0.275 -5.551 1.72 1 98.69 66 VAL B N 1
ATOM 1164 C CA . VAL B 1 66 ? 0.615 -4.141 1.87 1 98.69 66 VAL B CA 1
ATOM 1165 C C 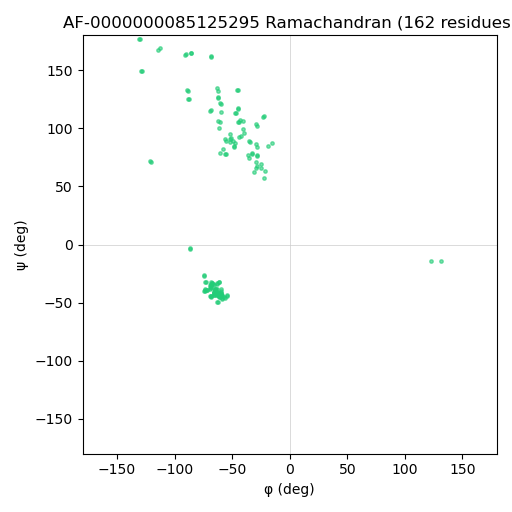. VAL B 1 66 ? -0.517 -3.408 2.59 1 98.69 66 VAL B C 1
ATOM 1167 O O . VAL B 1 66 ? -0.274 -2.645 3.527 1 98.69 66 VAL B O 1
ATOM 1170 N N . VAL B 1 67 ? -1.702 -3.66 2.219 1 98.5 67 VAL B N 1
ATOM 1171 C CA . VAL B 1 67 ? -2.85 -2.99 2.822 1 98.5 67 VAL B CA 1
ATOM 1172 C C . VAL B 1 67 ? -2.926 -3.338 4.309 1 98.5 67 VAL B C 1
ATOM 1174 O O . VAL B 1 67 ? -3.168 -2.465 5.145 1 98.5 67 VAL B O 1
ATOM 1177 N N . ARG B 1 68 ? -2.691 -4.535 4.633 1 97.94 68 ARG B N 1
ATOM 1178 C CA . ARG B 1 68 ? -2.688 -4.973 6.023 1 97.94 68 ARG B CA 1
ATOM 1179 C C . ARG B 1 68 ? -1.582 -4.281 6.816 1 97.94 68 ARG B C 1
ATOM 1181 O O . ARG B 1 68 ? -1.787 -3.887 7.965 1 97.94 68 ARG B O 1
ATOM 1188 N N . ALA B 1 69 ? -0.468 -4.227 6.203 1 98.06 69 ALA B N 1
ATOM 1189 C CA . ALA B 1 69 ? 0.655 -3.578 6.875 1 98.06 69 ALA B CA 1
ATOM 1190 C C . ALA B 1 69 ? 0.331 -2.123 7.199 1 98.06 69 ALA B C 1
ATOM 1192 O O . ALA B 1 69 ? 0.674 -1.63 8.273 1 98.06 69 ALA B O 1
ATOM 1193 N N . VAL B 1 70 ? -0.299 -1.433 6.277 1 98.25 70 VAL B N 1
ATOM 1194 C CA . VAL B 1 70 ? -0.687 -0.039 6.473 1 98.25 70 VAL B CA 1
ATOM 1195 C C . VAL B 1 70 ? -1.702 0.062 7.609 1 98.25 70 VAL B C 1
ATOM 1197 O O . VAL B 1 70 ? -1.599 0.943 8.461 1 98.25 70 VAL B O 1
ATOM 1200 N N . ARG B 1 71 ? -2.641 -0.812 7.695 1 97.44 71 ARG B N 1
ATOM 1201 C CA . ARG B 1 71 ? -3.633 -0.849 8.766 1 97.44 71 ARG B CA 1
ATOM 1202 C C . ARG B 1 71 ? -2.969 -1.06 10.117 1 97.44 71 ARG B C 1
ATOM 1204 O O . ARG B 1 71 ? -3.316 -0.394 11.102 1 97.44 71 ARG B O 1
ATOM 1211 N N . LEU B 1 72 ? -2.072 -1.946 10.109 1 96.69 72 LEU B N 1
ATOM 1212 C CA . LEU B 1 72 ? -1.373 -2.262 11.344 1 96.69 72 LEU B CA 1
ATOM 1213 C C . LEU B 1 72 ? -0.539 -1.075 11.82 1 96.69 72 LEU B C 1
ATOM 1215 O O . LEU B 1 72 ? -0.482 -0.786 13.016 1 96.69 72 LEU B O 1
ATOM 1219 N N . ARG B 1 73 ? 0.068 -0.465 10.844 1 95.75 73 ARG B N 1
ATOM 1220 C CA . ARG B 1 73 ? 0.881 0.703 11.164 1 95.75 73 ARG B CA 1
ATOM 1221 C C . ARG B 1 73 ? 0.04 1.788 11.828 1 95.75 73 ARG B C 1
ATOM 1223 O O . ARG B 1 73 ? 0.488 2.434 12.781 1 95.75 73 ARG B O 1
ATOM 1230 N N . ARG B 1 74 ? -1.115 2.039 11.336 1 95.44 74 ARG B N 1
ATOM 1231 C CA . ARG B 1 74 ? -2.025 3.018 11.922 1 95.44 74 ARG B CA 1
ATOM 1232 C C . ARG B 1 74 ? -2.447 2.598 13.328 1 95.44 74 ARG B C 1
ATOM 1234 O O . ARG B 1 74 ? -2.486 3.422 14.242 1 95.44 74 ARG B O 1
ATOM 1241 N N . ARG B 1 75 ? -2.881 1.372 13.516 1 92.75 75 ARG B N 1
ATOM 1242 C CA . ARG B 1 75 ? -3.32 0.845 14.797 1 92.75 75 ARG B CA 1
ATOM 1243 C C . ARG B 1 75 ? -2.246 1.032 15.867 1 92.75 75 ARG B C 1
ATOM 1245 O O . ARG B 1 75 ? -2.541 1.45 16.984 1 92.75 75 ARG B O 1
ATOM 1252 N N . ASP B 1 76 ? -1.014 0.74 15.469 1 90.44 76 ASP B N 1
ATOM 1253 C CA . ASP B 1 76 ? 0.107 0.863 16.391 1 90.44 76 ASP B CA 1
ATOM 1254 C C . ASP B 1 76 ? 0.333 2.32 16.797 1 90.44 76 ASP B C 1
ATOM 1256 O O . ASP B 1 76 ? 0.643 2.613 17.953 1 90.44 76 ASP B O 1
ATOM 1260 N N . ALA B 1 77 ? 0.161 3.146 15.859 1 86.81 77 ALA B N 1
ATOM 1261 C CA . ALA B 1 77 ? 0.347 4.57 16.125 1 86.81 77 ALA B CA 1
ATOM 1262 C C . ALA B 1 77 ? -0.715 5.082 17.094 1 86.81 77 ALA B C 1
ATOM 1264 O O . ALA B 1 77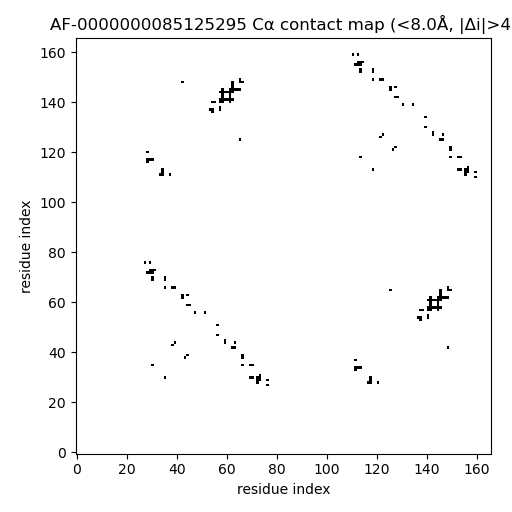 ? -0.414 5.871 18 1 86.81 77 ALA B O 1
ATOM 1265 N N . ILE B 1 78 ? -1.894 4.645 16.891 1 86.56 78 ILE B N 1
ATOM 1266 C CA . ILE B 1 78 ? -2.986 5.055 17.766 1 86.56 78 ILE B CA 1
ATOM 1267 C C . ILE B 1 78 ? -2.762 4.496 19.172 1 86.56 78 ILE B C 1
ATOM 1269 O O . ILE B 1 78 ? -3.029 5.176 20.172 1 86.56 78 ILE B O 1
ATOM 1273 N N . ALA B 1 79 ? -2.209 3.371 19.188 1 85.44 79 ALA B N 1
ATOM 1274 C CA . ALA B 1 79 ? -1.96 2.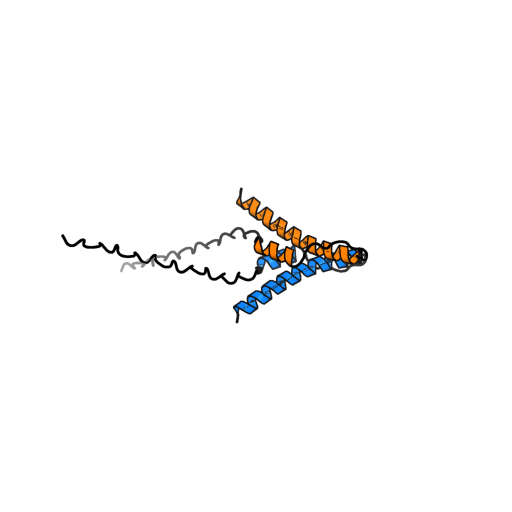719 20.484 1 85.44 79 ALA B CA 1
ATOM 1275 C C . ALA B 1 79 ? -0.881 3.457 21.266 1 85.44 79 ALA B C 1
ATOM 1277 O O . ALA B 1 79 ? -0.966 3.57 22.484 1 85.44 79 ALA B O 1
ATOM 1278 N N . VAL B 1 80 ? 0.105 4.016 20.672 1 81.25 80 VAL B N 1
ATOM 1279 C CA . VAL B 1 80 ? 1.204 4.73 21.312 1 81.25 80 VAL B CA 1
ATOM 1280 C C . VAL B 1 80 ? 0.708 6.078 21.828 1 81.25 80 VAL B C 1
ATOM 1282 O O . VAL B 1 80 ? 1.146 6.539 22.891 1 81.25 80 VAL B O 1
ATOM 1285 N N . GLU B 1 81 ? -0.215 6.625 21.141 1 76.56 81 GLU B N 1
ATOM 1286 C CA . GLU B 1 81 ? -0.749 7.922 21.547 1 76.56 81 GLU B CA 1
ATOM 1287 C C . GLU B 1 81 ? -1.655 7.793 22.766 1 76.56 81 GLU B C 1
ATOM 1289 O O . GLU B 1 81 ? -1.816 8.75 23.531 1 76.56 81 GLU B O 1
ATOM 1294 N N . LEU B 1 82 ? -2.225 6.676 22.938 1 79.62 82 LEU B N 1
ATOM 1295 C CA . LEU B 1 82 ? -3.152 6.445 24.047 1 79.62 82 LEU B CA 1
ATOM 1296 C C . LEU B 1 82 ? -2.408 6.016 25.297 1 79.62 82 LEU B C 1
ATOM 1298 O O . LEU B 1 82 ? -3.006 5.902 26.375 1 79.62 82 LEU B O 1
ATOM 1302 N N . ARG B 1 83 ? -1.135 5.816 25.359 1 72 83 ARG B N 1
ATOM 1303 C CA . ARG B 1 83 ? -0.342 5.504 26.547 1 72 83 ARG B CA 1
ATOM 1304 C C . ARG B 1 83 ? 0.381 6.742 27.062 1 72 83 ARG B C 1
ATOM 1306 O O . ARG B 1 83 ? 0.677 7.66 26.281 1 72 83 ARG B O 1
#

Radius of gyration: 31.5 Å; Cα contacts (8 Å, |Δi|>4): 100; chains: 2; bounding box: 115×81×45 Å

Secondary structure (DSSP, 8-state):
--------------------------------HHHHHHHHHHSPPPP--TT--HHHHHHHHHHHHHHHHHHHHHHHHHHHHT-/--------------------------------HHHHHHHHHHSPPPP--TT--HHHHHHHHHHHHHHHHHHHHHHHHHHHHT-

Organism: Pseudomonas phage phiKMV (NCBI:txid204270)

Solvent-accessible surface area (backbone atoms only — not comparable to full-atom values): 10414 Å² total; per-residue (Å²): 134,84,80,76,77,77,74,69,78,76,74,73,68,75,74,71,72,71,70,66,66,62,78,60,74,73,70,74,78,62,59,54,72,64,49,51,50,50,49,47,69,75,57,55,86,80,77,88,51,97,81,62,44,69,53,55,51,24,22,49,49,16,34,48,50,50,55,48,50,50,52,48,41,26,53,52,51,54,54,58,68,76,101,133,85,80,75,77,77,72,69,78,75,73,71,69,76,71,71,70,70,70,67,68,61,79,59,75,72,70,74,77,63,58,53,72,63,50,52,50,51,49,47,68,74,57,54,87,78,79,88,50,97,83,64,45,69,50,53,51,25,22,50,50,16,36,48,49,50,55,50,51,50,53,48,41,25,54,52,49,54,54,59,69,72,102

Sequence (166 aa):
MATIKTSRPVVMSPTVEGSRSGKGKAQPVTFTSQQIEWLEQTFPEHKISPGTTMEDIQFQAGRRDVVRAVRLRRRDAIAVELRMATIKTSRPVVMSPTVEGSRSGKGKAQPVTFTSQQIEWLEQTFPEHKISPGTTMEDIQFQAGRRDVVRAVRLRRRDAIAVELR

pLDDT: mean 77.68, std 23.7, range [35.72, 98.69]

Foldseek 3Di:
DPPPPPPDPPPPPPPPPPPPPVPPPPQQDADDPVRLVVLCVVLPQDDDDDPDDPVNVVVSVVSVVVSVVRVVRHVVSVVVVVD/DPPPPPPDPPPPPPPPPPPPPVPPPPQQDADDPVRLVVLCVVLPQDDDDVPDDPVNVVVSVVSVVVSVVRVVRHVVSVVVVVD